Protein AF-A0A7J3MUS2-F1 (afdb_monomer)

Sequence (94 aa):
PLYKSFAKERQRIHLIRADSHDPKTLEIVKRILGDGKLDFLFIDGDHTYEGVKRDFEMYSPLVRRGGMIAFHDIVEHPLEHAKSEEPDKKKYKG

Structure (mmCIF, N/CA/C/O backbone):
data_AF-A0A7J3MUS2-F1
#
_entry.id   AF-A0A7J3MUS2-F1
#
loop_
_atom_site.group_PDB
_atom_site.id
_atom_site.type_symbol
_atom_site.label_atom_id
_atom_site.label_alt_id
_atom_site.label_comp_id
_atom_site.label_asym_id
_atom_site.label_entity_id
_atom_site.label_seq_id
_atom_site.pdbx_PDB_ins_code
_atom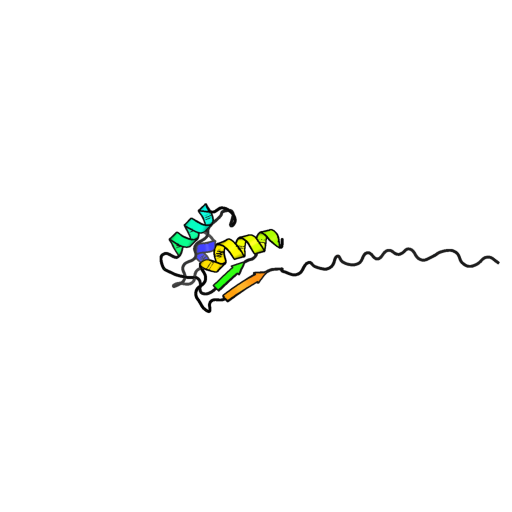_site.Cartn_x
_atom_site.Cartn_y
_atom_site.Cartn_z
_atom_site.occupancy
_atom_site.B_iso_or_equiv
_atom_site.auth_seq_id
_atom_site.auth_comp_id
_atom_site.auth_asym_id
_atom_site.auth_atom_id
_atom_site.pdbx_PDB_model_num
ATOM 1 N N . PRO A 1 1 ? -0.766 17.674 6.735 1.00 66.25 1 PRO A N 1
ATOM 2 C CA . PRO A 1 1 ? -1.551 18.906 7.006 1.00 66.25 1 PRO A CA 1
ATOM 3 C C . PRO A 1 1 ? -2.689 19.133 6.000 1.00 66.25 1 PRO A C 1
ATOM 5 O O . PRO A 1 1 ? -3.761 19.511 6.436 1.00 66.25 1 PRO A O 1
ATOM 8 N N . LEU A 1 2 ? -2.504 18.796 4.712 1.00 77.00 2 LEU A N 1
ATOM 9 C CA . LEU A 1 2 ? -3.588 18.782 3.714 1.00 77.00 2 LEU A CA 1
ATOM 10 C C . LEU A 1 2 ? -4.441 17.502 3.766 1.00 77.00 2 LEU A C 1
ATOM 12 O O . LEU A 1 2 ? -5.615 17.560 4.065 1.00 77.00 2 LEU A O 1
ATOM 16 N N . TYR A 1 3 ? -3.849 16.317 3.612 1.00 73.19 3 TYR A N 1
ATOM 17 C CA . TYR A 1 3 ? -4.610 15.055 3.509 1.00 73.19 3 TYR A CA 1
ATOM 18 C C . TYR A 1 3 ? -5.495 14.703 4.716 1.00 73.19 3 TYR A C 1
ATOM 20 O O . TYR A 1 3 ? -6.429 13.918 4.591 1.00 73.19 3 TYR A O 1
ATOM 28 N N . LYS A 1 4 ? -5.229 15.298 5.888 1.00 72.38 4 LYS A N 1
ATOM 29 C CA . LYS A 1 4 ? -6.098 15.145 7.063 1.00 72.38 4 LYS A CA 1
ATOM 30 C C . LYS A 1 4 ? -7.447 15.852 6.883 1.00 72.38 4 LYS A C 1
ATOM 32 O O . LYS A 1 4 ? -8.413 15.405 7.481 1.00 72.38 4 LYS A O 1
ATOM 37 N N . SER A 1 5 ? -7.527 16.904 6.063 1.00 80.44 5 SER A N 1
ATOM 38 C CA . SER A 1 5 ? -8.783 17.61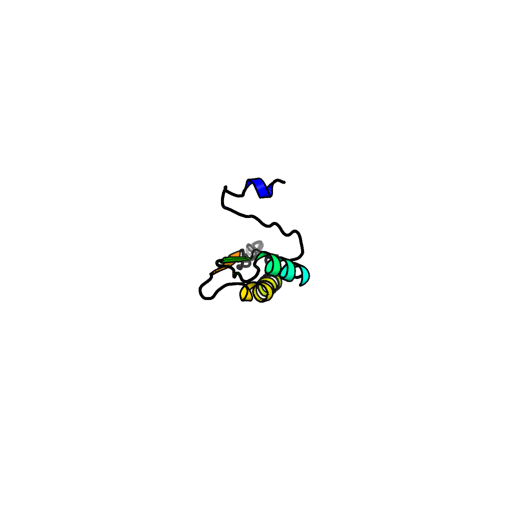3 5.789 1.00 80.44 5 SER A CA 1
ATOM 39 C C . SER A 1 5 ? -9.713 16.854 4.841 1.00 80.44 5 SER A C 1
ATOM 41 O O . SER A 1 5 ? -10.883 17.205 4.747 1.00 80.44 5 SER A O 1
ATOM 43 N N . PHE A 1 6 ? -9.230 15.806 4.162 1.00 83.38 6 PHE A N 1
ATOM 44 C CA . PHE A 1 6 ? -10.074 14.924 3.346 1.00 83.38 6 PHE A CA 1
ATOM 45 C C . PHE A 1 6 ? -10.836 13.889 4.179 1.00 83.38 6 PHE A C 1
ATOM 47 O O . PHE A 1 6 ? -11.777 13.272 3.681 1.00 83.38 6 PHE A O 1
ATOM 54 N N . ALA A 1 7 ? -10.438 13.679 5.436 1.00 85.38 7 ALA A N 1
ATOM 55 C CA . ALA A 1 7 ? -11.109 12.736 6.314 1.00 85.38 7 ALA A CA 1
ATOM 56 C C . ALA A 1 7 ? -12.452 13.313 6.781 1.00 85.38 7 ALA A C 1
ATOM 58 O O . ALA A 1 7 ? -12.511 14.414 7.327 1.00 85.38 7 ALA A O 1
ATOM 59 N N . LYS A 1 8 ? -13.535 12.548 6.609 1.00 87.19 8 LYS A N 1
ATOM 60 C CA . LYS A 1 8 ? -14.822 12.831 7.269 1.00 87.19 8 LYS A CA 1
ATOM 61 C C . LYS A 1 8 ? -14.722 12.540 8.774 1.00 87.19 8 LYS A C 1
ATOM 63 O O . LYS A 1 8 ? -13.827 11.817 9.196 1.00 87.19 8 LYS A O 1
ATOM 68 N N . GLU A 1 9 ? -15.668 13.028 9.580 1.00 83.25 9 GLU A N 1
ATOM 69 C CA . GLU A 1 9 ? -15.610 12.994 11.061 1.00 83.25 9 GLU A CA 1
ATOM 70 C C . GLU A 1 9 ? -15.278 11.626 11.689 1.00 83.25 9 GLU A C 1
ATOM 72 O O . GLU A 1 9 ? -14.636 11.563 12.733 1.00 83.25 9 GLU A O 1
ATOM 77 N N . ARG A 1 10 ? -15.691 10.518 11.061 1.00 88.44 10 ARG A N 1
ATOM 78 C CA . ARG A 1 10 ? -15.439 9.145 11.547 1.00 88.44 10 ARG A CA 1
ATOM 79 C C . ARG A 1 10 ? -14.390 8.382 10.736 1.00 88.44 10 ARG A C 1
ATOM 81 O O . ARG A 1 10 ? -14.236 7.176 10.906 1.00 88.44 10 ARG A O 1
ATOM 88 N N . GLN A 1 11 ? -13.689 9.059 9.833 1.00 88.62 11 GLN A N 1
ATOM 89 C CA . GLN A 1 11 ? -12.690 8.459 8.961 1.00 88.62 11 GLN A CA 1
ATOM 90 C C . GLN A 1 11 ? -11.284 8.734 9.488 1.00 88.62 11 GLN A C 1
ATOM 92 O O . GLN A 1 11 ? -10.956 9.840 9.912 1.00 88.62 11 GLN A O 1
ATOM 97 N N . ARG A 1 12 ? -10.419 7.723 9.415 1.00 89.88 12 ARG A N 1
ATOM 98 C CA . ARG A 1 12 ? -8.984 7.873 9.666 1.00 89.88 12 ARG A CA 1
ATOM 99 C C . ARG A 1 12 ? -8.240 7.712 8.350 1.00 89.88 12 ARG A C 1
ATOM 101 O O . ARG A 1 12 ? -8.478 6.747 7.631 1.00 89.88 12 ARG A O 1
ATOM 108 N N . ILE A 1 13 ? -7.349 8.652 8.049 1.00 92.12 13 ILE A N 1
ATOM 109 C CA . ILE A 1 13 ? -6.482 8.605 6.868 1.00 92.12 13 ILE A CA 1
ATOM 110 C C . ILE A 1 13 ? -5.038 8.492 7.345 1.00 92.12 13 ILE A C 1
ATOM 112 O O . ILE A 1 13 ? -4.547 9.354 8.079 1.00 92.12 13 ILE A O 1
ATOM 116 N N . HIS A 1 14 ? -4.360 7.437 6.903 1.00 93.06 14 HIS A N 1
ATOM 117 C CA . HIS A 1 14 ? -2.933 7.234 7.112 1.00 93.06 14 HIS A CA 1
ATOM 118 C C . HIS A 1 14 ? -2.214 7.463 5.785 1.00 93.06 14 HIS A C 1
ATOM 120 O O . HIS A 1 14 ? -2.469 6.756 4.818 1.00 93.06 14 HIS A O 1
ATOM 126 N N . LEU A 1 15 ? -1.327 8.459 5.740 1.00 93.56 15 LEU A N 1
ATOM 127 C CA . LEU A 1 15 ? -0.470 8.703 4.584 1.00 93.56 15 LEU A CA 1
ATOM 128 C C . LEU A 1 15 ? 0.929 8.173 4.882 1.00 93.56 15 LEU A C 1
ATOM 130 O O . LEU A 1 15 ? 1.583 8.651 5.811 1.00 93.56 15 LEU A O 1
ATOM 134 N N . ILE A 1 16 ? 1.388 7.236 4.062 1.00 94.69 16 ILE A N 1
ATOM 135 C CA . ILE A 1 16 ? 2.753 6.720 4.086 1.00 94.69 16 ILE A CA 1
ATOM 136 C C . ILE A 1 16 ? 3.437 7.241 2.824 1.00 94.69 16 ILE A C 1
ATOM 138 O O . ILE A 1 16 ? 2.953 7.016 1.722 1.00 94.69 16 ILE A O 1
ATOM 142 N N . ARG A 1 17 ? 4.531 7.989 2.983 1.00 95.19 17 ARG A N 1
ATOM 143 C CA . ARG A 1 17 ? 5.336 8.496 1.863 1.00 95.19 17 ARG A CA 1
ATOM 144 C C . ARG A 1 17 ? 6.627 7.691 1.802 1.00 95.19 17 ARG A C 1
ATOM 146 O O . ARG A 1 17 ? 7.604 8.075 2.438 1.00 95.19 17 ARG A O 1
ATOM 153 N N . ALA A 1 18 ? 6.585 6.559 1.113 1.00 95.81 18 ALA A N 1
ATOM 154 C CA . ALA A 1 18 ? 7.693 5.620 0.978 1.00 95.81 18 ALA A CA 1
ATOM 155 C C . ALA A 1 18 ? 7.517 4.780 -0.297 1.00 95.81 18 ALA A C 1
ATOM 157 O O . ALA A 1 18 ? 6.460 4.834 -0.922 1.00 95.81 18 ALA A O 1
ATOM 158 N N . ASP A 1 19 ? 8.548 4.019 -0.654 1.00 95.56 19 ASP A N 1
ATOM 159 C CA . ASP A 1 19 ? 8.513 3.037 -1.740 1.00 95.56 19 ASP A CA 1
ATOM 160 C C . ASP A 1 19 ? 7.643 1.832 -1.334 1.00 95.56 19 ASP A C 1
ATOM 162 O O . ASP A 1 19 ? 7.890 1.228 -0.286 1.00 95.56 19 ASP A O 1
ATOM 166 N N . SER A 1 20 ? 6.620 1.489 -2.123 1.00 95.81 20 SER A N 1
ATOM 167 C CA . SER A 1 20 ? 5.742 0.338 -1.855 1.00 95.81 20 SER A CA 1
ATOM 168 C C . SER A 1 20 ? 6.482 -0.997 -1.949 1.00 95.81 20 SER A C 1
ATOM 170 O O . SER A 1 20 ? 6.094 -1.972 -1.306 1.00 95.81 20 SER A O 1
ATOM 172 N N . HIS A 1 21 ? 7.597 -1.035 -2.676 1.00 95.94 21 HIS A N 1
ATOM 173 C CA . HIS A 1 21 ? 8.430 -2.216 -2.851 1.00 95.94 21 HIS A CA 1
ATOM 174 C C . HIS A 1 21 ? 9.489 -2.386 -1.750 1.00 95.94 21 HIS A C 1
ATOM 176 O O . HIS A 1 21 ? 10.153 -3.431 -1.712 1.00 95.94 21 HIS A O 1
ATOM 182 N N . ASP A 1 22 ? 9.636 -1.416 -0.834 1.00 97.81 22 ASP A N 1
ATOM 183 C CA . ASP A 1 22 ? 10.465 -1.543 0.373 1.00 97.81 22 ASP A CA 1
ATOM 184 C C . ASP A 1 22 ? 9.708 -2.356 1.446 1.00 97.81 22 ASP A C 1
ATOM 186 O O . ASP A 1 22 ? 8.632 -1.945 1.902 1.00 97.81 22 ASP A O 1
ATOM 190 N N . PRO A 1 23 ? 10.265 -3.482 1.936 1.00 97.75 23 PRO A N 1
ATOM 191 C CA . PRO A 1 23 ? 9.670 -4.259 3.022 1.00 97.75 23 PRO A CA 1
ATOM 192 C C . PRO A 1 23 ? 9.316 -3.437 4.271 1.00 97.75 23 PRO A C 1
ATOM 194 O O . PRO A 1 23 ? 8.351 -3.756 4.967 1.00 97.75 23 PRO A O 1
ATOM 197 N N . LYS A 1 24 ? 10.040 -2.349 4.565 1.00 98.25 24 LYS A N 1
ATOM 198 C CA . LYS A 1 24 ? 9.720 -1.455 5.690 1.00 98.25 24 LYS A CA 1
ATOM 199 C C . LYS A 1 24 ? 8.362 -0.779 5.519 1.00 98.25 24 LYS A C 1
ATOM 201 O O . LYS A 1 24 ? 7.660 -0.586 6.511 1.00 98.25 24 LYS A O 1
ATOM 206 N N . THR A 1 25 ? 7.969 -0.449 4.292 1.00 98.19 25 THR A N 1
ATOM 207 C CA . THR A 1 25 ? 6.654 0.131 3.993 1.00 98.19 25 THR A CA 1
ATOM 208 C C . THR A 1 25 ? 5.546 -0.868 4.299 1.00 98.19 25 THR A C 1
ATOM 210 O O . THR A 1 25 ? 4.561 -0.513 4.950 1.00 98.19 25 THR A O 1
ATOM 213 N N . LEU A 1 26 ? 5.731 -2.136 3.922 1.00 98.00 26 LEU A N 1
ATOM 214 C CA . LEU A 1 26 ? 4.801 -3.215 4.257 1.00 98.00 26 LEU A CA 1
ATOM 215 C C . LEU A 1 26 ? 4.641 -3.383 5.778 1.00 98.00 26 LEU A C 1
ATOM 217 O O . LEU A 1 26 ? 3.520 -3.517 6.270 1.00 98.00 26 LEU A O 1
ATOM 221 N N . GLU A 1 27 ? 5.732 -3.309 6.540 1.00 98.31 27 GLU A N 1
ATOM 222 C CA . GLU A 1 27 ? 5.677 -3.387 8.006 1.00 98.31 27 GLU A CA 1
ATOM 223 C C . GLU A 1 27 ? 4.942 -2.196 8.643 1.00 98.31 27 GLU A C 1
ATOM 225 O O . GLU A 1 27 ? 4.202 -2.370 9.616 1.00 98.31 27 GLU A O 1
ATOM 230 N N . ILE A 1 28 ? 5.066 -0.990 8.078 1.00 98.25 28 ILE A N 1
ATOM 231 C CA . ILE A 1 28 ? 4.277 0.173 8.516 1.00 98.25 28 ILE A CA 1
ATOM 232 C C . ILE A 1 28 ? 2.781 -0.080 8.277 1.00 98.25 28 ILE A C 1
ATOM 234 O O . ILE A 1 28 ? 1.976 0.166 9.177 1.00 98.25 28 ILE A O 1
ATOM 238 N N . VAL A 1 29 ? 2.404 -0.606 7.105 1.00 97.88 29 VAL A N 1
ATOM 239 C CA . VAL A 1 29 ? 1.005 -0.938 6.783 1.00 97.88 29 VAL A CA 1
ATOM 240 C C . VAL A 1 29 ? 0.456 -1.989 7.747 1.00 97.88 29 VAL A C 1
ATOM 242 O O . VAL A 1 29 ? -0.608 -1.777 8.330 1.00 97.88 29 VAL A O 1
ATOM 245 N N . LYS A 1 30 ? 1.192 -3.080 7.990 1.00 97.88 30 LYS A N 1
ATOM 246 C CA . LYS A 1 30 ? 0.797 -4.115 8.960 1.00 97.88 30 LYS A CA 1
ATOM 247 C C . LYS A 1 30 ? 0.589 -3.534 10.356 1.00 97.88 30 LYS A C 1
ATOM 249 O O . LYS A 1 30 ? -0.411 -3.835 10.996 1.00 97.88 30 LYS A O 1
ATOM 254 N N . ARG A 1 31 ? 1.478 -2.648 10.814 1.00 97.94 31 ARG A N 1
ATOM 255 C CA . ARG A 1 31 ? 1.335 -1.990 12.122 1.00 97.94 31 ARG A CA 1
ATOM 256 C C . ARG A 1 31 ? 0.093 -1.101 12.200 1.00 97.94 31 ARG A C 1
ATOM 258 O O . ARG A 1 31 ? -0.536 -1.047 13.250 1.00 97.94 31 ARG A O 1
ATOM 265 N N . ILE A 1 32 ? -0.253 -0.402 11.118 1.00 97.00 32 ILE A N 1
ATOM 266 C CA . ILE A 1 32 ? -1.472 0.420 11.053 1.00 97.00 32 ILE A CA 1
ATOM 267 C C . ILE A 1 32 ? -2.728 -0.458 11.098 1.00 97.00 32 ILE A C 1
ATOM 269 O O . ILE A 1 32 ? -3.700 -0.085 11.755 1.00 97.00 32 ILE A O 1
ATOM 273 N N . LEU A 1 33 ? -2.709 -1.609 10.421 1.00 96.25 33 LEU A N 1
ATOM 274 C CA . LEU A 1 33 ? -3.822 -2.560 10.415 1.00 96.25 33 LEU A CA 1
ATOM 275 C C . LEU A 1 33 ? -3.972 -3.310 11.746 1.00 96.25 33 LEU A C 1
ATOM 277 O O . LEU A 1 33 ? -5.096 -3.638 12.126 1.00 96.25 33 LEU A O 1
ATOM 281 N N . GLY A 1 34 ? -2.869 -3.569 12.454 1.00 96.25 34 GLY A N 1
ATOM 282 C CA . GLY A 1 34 ? -2.862 -4.451 13.621 1.00 96.25 34 GLY A CA 1
ATOM 283 C C . GLY A 1 34 ? -3.322 -5.855 13.226 1.00 96.25 34 GLY A C 1
ATOM 284 O O . GLY A 1 34 ? -2.828 -6.417 12.251 1.00 96.25 34 GLY A O 1
ATOM 285 N N . ASP A 1 35 ? -4.317 -6.384 13.939 1.00 95.50 35 ASP A N 1
ATOM 286 C CA . ASP A 1 35 ? -4.953 -7.672 13.617 1.00 95.50 35 ASP A CA 1
ATOM 287 C C . ASP A 1 35 ? -6.008 -7.570 12.496 1.00 95.50 35 ASP A C 1
ATOM 289 O O . ASP A 1 35 ? -6.607 -8.566 12.084 1.00 95.50 35 ASP A O 1
ATOM 293 N N . GLY A 1 36 ? -6.268 -6.355 12.002 1.00 96.44 36 GLY A N 1
ATOM 294 C CA . GLY A 1 36 ? -7.219 -6.093 10.932 1.00 96.44 36 GLY A CA 1
ATOM 295 C C . GLY A 1 36 ? -6.747 -6.577 9.558 1.00 96.44 36 GLY A C 1
ATOM 296 O O . GLY A 1 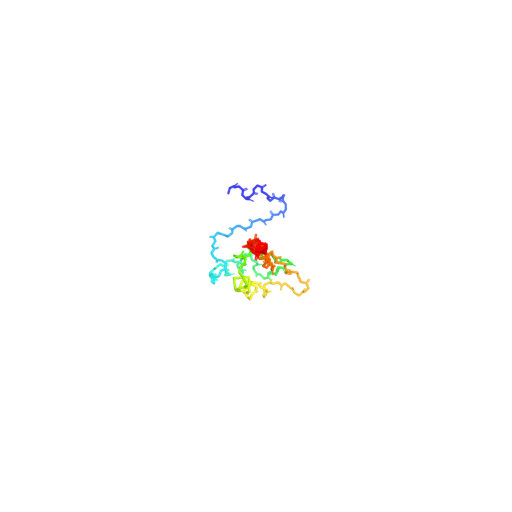36 ? -5.564 -6.796 9.296 1.00 96.44 36 GLY A O 1
ATOM 297 N N . LYS A 1 37 ? -7.706 -6.699 8.639 1.00 97.62 37 LYS A N 1
ATOM 298 C CA . LYS A 1 37 ? -7.478 -7.006 7.223 1.00 97.62 37 LYS A CA 1
ATOM 299 C C . LYS A 1 37 ? -8.157 -5.959 6.349 1.00 97.62 37 LYS A C 1
ATOM 301 O O . LYS A 1 37 ? -9.126 -5.333 6.769 1.00 97.62 37 LYS A O 1
ATOM 306 N N . LEU A 1 38 ? -7.651 -5.783 5.134 1.00 97.81 38 LEU A N 1
ATOM 307 C CA . LEU A 1 38 ? -8.220 -4.870 4.151 1.00 97.81 38 LEU A CA 1
ATOM 308 C C . LEU A 1 38 ? -9.511 -5.459 3.571 1.00 97.81 38 LEU A C 1
ATOM 310 O O . LEU A 1 38 ? -9.534 -6.611 3.132 1.00 97.81 38 LEU A O 1
ATOM 314 N N . ASP A 1 39 ? -10.569 -4.653 3.531 1.00 97.94 39 ASP A N 1
ATOM 315 C CA . ASP A 1 39 ? -11.773 -4.937 2.742 1.00 97.94 39 ASP A CA 1
ATOM 316 C C . ASP A 1 39 ? -11.543 -4.698 1.246 1.00 97.94 39 ASP A C 1
ATOM 318 O O . ASP A 1 39 ? -12.110 -5.395 0.402 1.00 97.94 39 ASP A O 1
ATOM 322 N N . PHE A 1 40 ? -10.704 -3.710 0.936 1.00 97.56 40 PHE A N 1
ATOM 323 C CA . PHE A 1 40 ? -10.392 -3.271 -0.412 1.00 97.56 40 PHE A CA 1
ATOM 324 C C . PHE A 1 40 ? -8.924 -2.852 -0.511 1.00 97.56 40 PHE A C 1
ATOM 326 O O . PHE A 1 40 ? -8.431 -2.110 0.342 1.00 97.56 40 PHE A O 1
ATOM 333 N N . LEU A 1 41 ? -8.246 -3.318 -1.556 1.00 97.25 41 LEU A N 1
ATOM 334 C CA . LEU A 1 41 ? -6.901 -2.906 -1.944 1.00 97.25 41 LEU A CA 1
ATOM 335 C C . LEU A 1 41 ? -6.959 -2.323 -3.358 1.00 97.25 41 LEU A C 1
ATOM 337 O O . LEU A 1 41 ? -7.439 -2.981 -4.278 1.00 97.25 41 LEU A O 1
ATOM 341 N N . PHE A 1 42 ? -6.466 -1.099 -3.521 1.00 95.62 42 PHE A N 1
ATOM 342 C CA . PHE A 1 42 ? -6.359 -0.427 -4.812 1.00 95.62 42 PHE A CA 1
ATOM 343 C C . PHE A 1 42 ? -4.883 -0.224 -5.143 1.00 95.62 42 PHE A C 1
ATOM 345 O O . PHE A 1 42 ? -4.163 0.368 -4.338 1.00 95.62 42 PHE A O 1
ATOM 352 N N . ILE A 1 43 ? -4.443 -0.737 -6.290 1.00 94.06 43 ILE A N 1
ATOM 353 C CA . ILE A 1 43 ? -3.060 -0.651 -6.764 1.00 94.06 43 ILE A CA 1
ATOM 354 C C . ILE A 1 43 ? -3.041 0.195 -8.036 1.00 94.06 43 ILE A C 1
ATOM 356 O O . ILE A 1 43 ? -3.637 -0.171 -9.045 1.00 94.06 43 ILE A O 1
ATOM 360 N N . ASP A 1 44 ? -2.331 1.312 -7.967 1.00 87.19 44 ASP A N 1
ATOM 361 C CA . ASP A 1 44 ? -2.067 2.232 -9.076 1.00 87.19 44 ASP A CA 1
ATOM 362 C C . ASP A 1 44 ? -0.550 2.436 -9.125 1.00 87.19 44 ASP A C 1
ATOM 364 O O . ASP A 1 44 ? -0.016 3.422 -8.619 1.00 87.19 44 ASP A O 1
ATOM 368 N N . GLY A 1 45 ? 0.140 1.368 -9.542 1.00 77.19 45 GLY A N 1
ATOM 369 C CA . GLY A 1 45 ? 1.601 1.276 -9.548 1.00 77.19 45 GLY A CA 1
ATOM 370 C C . GLY A 1 45 ? 2.238 2.107 -10.663 1.00 77.19 45 GLY A C 1
ATOM 371 O O . GLY A 1 45 ? 1.603 2.959 -11.271 1.00 77.19 45 GLY A O 1
ATOM 372 N N . ASP A 1 46 ? 3.497 1.820 -10.989 1.00 77.88 46 ASP A N 1
ATOM 373 C CA . ASP A 1 46 ? 4.266 2.508 -12.043 1.00 77.88 46 ASP A CA 1
ATOM 374 C C . ASP A 1 46 ? 3.826 2.175 -13.488 1.00 77.88 46 ASP A C 1
ATOM 376 O O . ASP A 1 46 ? 4.569 2.423 -14.437 1.00 77.88 46 ASP A O 1
ATOM 380 N N . HIS A 1 47 ? 2.627 1.599 -13.643 1.00 80.56 47 HIS A N 1
ATOM 381 C CA . HIS A 1 47 ? 2.021 1.119 -14.894 1.00 80.56 47 HIS A CA 1
ATOM 382 C C . HIS A 1 47 ? 2.860 0.078 -15.646 1.00 80.56 47 HIS A C 1
ATOM 384 O O . HIS A 1 47 ? 2.564 -0.257 -16.792 1.00 80.56 47 HIS A O 1
ATOM 390 N N . THR A 1 48 ? 3.873 -0.500 -14.994 1.00 84.94 48 THR A N 1
ATOM 391 C CA . THR A 1 48 ? 4.560 -1.690 -15.490 1.00 84.94 48 THR A CA 1
ATOM 392 C C . THR A 1 48 ? 3.916 -2.944 -14.912 1.00 84.94 48 THR A C 1
ATOM 394 O O . THR A 1 48 ? 3.506 -2.984 -13.748 1.00 84.94 48 THR A O 1
ATOM 397 N N . TYR A 1 49 ? 3.860 -4.010 -15.712 1.00 85.19 49 TYR A N 1
ATOM 398 C CA . TYR A 1 49 ? 3.371 -5.304 -15.236 1.00 85.19 49 TYR A CA 1
ATOM 399 C C . TYR A 1 49 ? 4.145 -5.782 -14.000 1.00 85.19 49 TYR A C 1
ATOM 401 O O . TYR A 1 49 ? 3.542 -6.227 -13.025 1.00 85.19 49 TYR A O 1
ATOM 409 N N . GLU A 1 50 ? 5.474 -5.651 -14.016 1.00 89.44 50 GLU A N 1
ATOM 410 C CA . GLU A 1 50 ? 6.331 -6.113 -12.923 1.00 89.44 50 GLU A CA 1
ATOM 411 C C . GLU A 1 50 ? 6.125 -5.308 -11.636 1.00 89.44 50 GLU A C 1
ATOM 413 O O . GLU A 1 50 ? 6.050 -5.896 -10.554 1.00 89.44 50 GLU A O 1
ATOM 418 N N . GLY A 1 51 ? 5.973 -3.984 -11.737 1.00 90.25 51 GLY A N 1
ATOM 419 C CA . GLY A 1 51 ? 5.695 -3.134 -10.583 1.00 90.25 51 GLY A CA 1
ATOM 420 C C . GLY A 1 51 ? 4.357 -3.483 -9.937 1.00 90.25 51 GLY A C 1
ATOM 421 O O . GLY A 1 51 ? 4.300 -3.784 -8.743 1.00 90.25 51 GLY A O 1
ATOM 422 N N .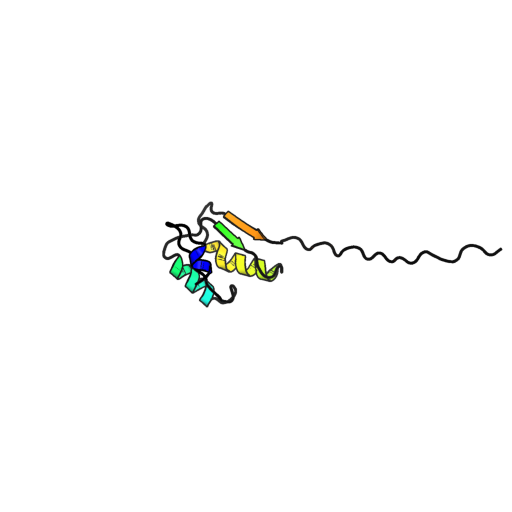 VAL A 1 52 ? 3.298 -3.572 -10.748 1.00 90.88 52 VAL A N 1
ATOM 423 C CA . VAL A 1 52 ? 1.952 -3.939 -10.283 1.00 90.88 52 VAL A CA 1
ATOM 424 C C . VAL A 1 52 ? 1.916 -5.355 -9.702 1.00 90.88 52 VAL A C 1
ATOM 426 O O . VAL A 1 52 ? 1.305 -5.581 -8.653 1.00 90.88 52 VAL A O 1
ATOM 429 N N . LYS A 1 53 ? 2.584 -6.322 -10.343 1.00 92.19 53 LYS A N 1
ATOM 430 C CA . LYS A 1 53 ? 2.689 -7.702 -9.850 1.00 92.19 53 LYS A CA 1
ATOM 431 C C . LYS A 1 53 ? 3.378 -7.751 -8.491 1.00 92.19 53 LYS A C 1
ATOM 433 O O . LYS A 1 53 ? 2.898 -8.445 -7.595 1.00 92.19 53 LYS A O 1
ATOM 438 N N . ARG A 1 54 ? 4.462 -6.996 -8.311 1.00 95.12 54 ARG A N 1
ATOM 439 C CA . ARG A 1 54 ? 5.181 -6.934 -7.037 1.00 95.12 54 ARG A CA 1
ATOM 440 C C . ARG A 1 54 ? 4.328 -6.319 -5.929 1.00 95.12 54 ARG A C 1
ATOM 442 O O . ARG A 1 54 ? 4.273 -6.882 -4.836 1.00 95.12 54 ARG A O 1
ATOM 449 N N . ASP A 1 55 ? 3.607 -5.234 -6.209 1.00 95.06 55 ASP A N 1
ATOM 450 C CA . ASP A 1 55 ? 2.656 -4.655 -5.252 1.00 95.06 55 ASP A CA 1
ATOM 451 C C . ASP A 1 55 ? 1.554 -5.659 -4.884 1.00 95.06 55 ASP A C 1
ATOM 453 O O . ASP A 1 55 ? 1.231 -5.856 -3.709 1.00 95.06 55 ASP A O 1
ATOM 457 N N . PHE A 1 56 ? 1.008 -6.367 -5.872 1.00 95.56 56 PHE A N 1
ATOM 458 C CA . PHE A 1 56 ? 0.002 -7.394 -5.627 1.00 95.56 56 PHE A CA 1
ATOM 459 C C . PHE A 1 56 ? 0.520 -8.507 -4.712 1.00 95.56 56 PHE A C 1
ATOM 461 O O . PHE A 1 56 ? -0.136 -8.850 -3.725 1.00 95.56 56 PHE A O 1
ATOM 468 N N . GLU A 1 57 ? 1.693 -9.065 -5.005 1.00 97.12 57 GLU A N 1
ATOM 469 C CA . GLU A 1 57 ? 2.298 -10.139 -4.213 1.00 97.12 57 GLU A CA 1
ATOM 470 C C . GLU A 1 57 ? 2.575 -9.693 -2.770 1.00 97.12 57 GLU A C 1
ATOM 472 O O . GLU A 1 57 ? 2.339 -10.454 -1.830 1.00 97.12 57 GLU A O 1
ATOM 477 N N . MET A 1 58 ? 3.009 -8.445 -2.575 1.00 97.81 58 MET A N 1
ATOM 478 C CA . MET A 1 58 ? 3.314 -7.908 -1.248 1.00 97.81 58 MET A CA 1
ATOM 479 C C . MET A 1 58 ? 2.063 -7.609 -0.411 1.00 97.81 58 MET A C 1
ATOM 481 O O . MET A 1 58 ? 2.054 -7.879 0.794 1.00 97.81 58 MET A O 1
ATOM 485 N N . TYR A 1 59 ? 1.008 -7.057 -1.016 1.00 97.88 59 TYR A N 1
ATOM 486 C CA 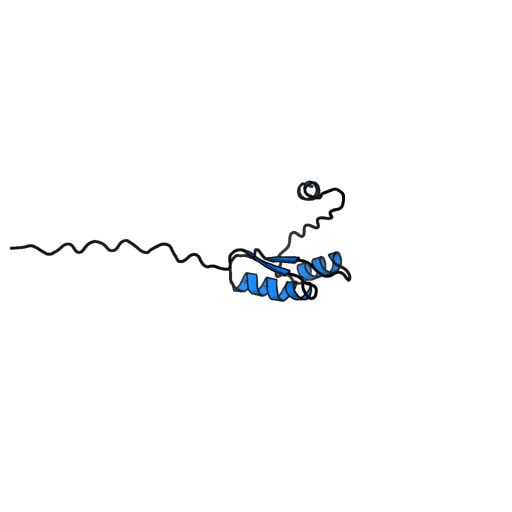. TYR A 1 59 ? -0.125 -6.493 -0.272 1.00 97.88 59 TYR A CA 1
ATOM 487 C C . TYR A 1 59 ? -1.406 -7.338 -0.317 1.00 97.88 59 TYR A C 1
ATOM 489 O O . TYR A 1 59 ? -2.211 -7.254 0.615 1.00 97.88 59 TYR A O 1
ATOM 497 N N . SER A 1 60 ? -1.595 -8.209 -1.315 1.00 97.44 60 SER A N 1
ATOM 498 C CA . SER A 1 60 ? -2.775 -9.091 -1.389 1.00 97.44 60 SER A CA 1
ATOM 499 C C . SER A 1 60 ? -2.980 -9.998 -0.161 1.00 97.44 60 SER A C 1
ATOM 501 O O . SER A 1 60 ? -4.137 -10.168 0.234 1.00 97.44 60 SER A O 1
ATOM 503 N N . PRO A 1 61 ? -1.944 -10.496 0.556 1.00 97.81 61 PRO A N 1
ATOM 504 C CA . PRO A 1 61 ? -2.153 -11.299 1.769 1.00 97.81 61 PRO A CA 1
ATOM 505 C C . PRO A 1 61 ? -2.761 -10.515 2.948 1.00 97.81 61 PRO A C 1
ATOM 507 O O . PRO A 1 61 ? -3.183 -11.096 3.958 1.00 97.81 61 PRO A O 1
ATOM 510 N N . LEU A 1 62 ? -2.783 -9.181 2.865 1.00 98.19 62 LEU A N 1
ATOM 511 C CA . LEU A 1 62 ? -3.417 -8.315 3.859 1.00 98.19 62 LEU A CA 1
ATOM 512 C C . LEU A 1 62 ? -4.923 -8.154 3.623 1.00 98.19 62 LEU A C 1
ATOM 514 O O . LEU A 1 62 ? -5.614 -7.640 4.500 1.00 98.19 62 LEU A O 1
ATOM 518 N N . VAL A 1 63 ? -5.443 -8.608 2.484 1.00 98.31 63 VAL A N 1
ATOM 519 C CA . VAL A 1 63 ? -6.866 -8.545 2.141 1.00 98.31 63 VAL A CA 1
ATOM 520 C C . VAL A 1 63 ? -7.602 -9.715 2.788 1.00 98.31 63 VAL A C 1
ATOM 522 O O . VAL A 1 63 ? -7.106 -10.842 2.837 1.00 98.31 63 VAL A O 1
ATOM 525 N N . ARG A 1 64 ? -8.789 -9.462 3.348 1.00 98.00 64 ARG A N 1
ATOM 526 C CA . ARG A 1 64 ? -9.585 -10.530 3.969 1.00 98.00 64 ARG A CA 1
ATOM 527 C C . ARG A 1 64 ? -10.160 -11.477 2.920 1.00 98.00 64 ARG A C 1
ATOM 529 O O . ARG A 1 64 ? -10.333 -11.125 1.755 1.00 98.00 64 ARG A O 1
ATOM 536 N N . ARG A 1 65 ? -10.605 -12.655 3.365 1.00 97.00 65 ARG A N 1
ATOM 537 C CA . ARG A 1 65 ? -11.414 -13.541 2.520 1.00 97.00 65 ARG A CA 1
ATOM 538 C C . ARG A 1 65 ? -12.672 -12.804 2.036 1.00 97.00 65 ARG A C 1
ATOM 540 O O . ARG A 1 65 ? -13.410 -12.233 2.843 1.00 97.00 65 ARG A O 1
ATOM 547 N N . GLY A 1 66 ? -12.898 -12.818 0.723 1.00 96.88 66 GLY A N 1
ATOM 548 C CA . GLY A 1 66 ? -13.995 -12.092 0.074 1.00 96.88 66 GLY A CA 1
ATOM 549 C C . GLY A 1 66 ? -13.825 -10.568 0.045 1.00 96.88 66 GLY A C 1
ATOM 550 O O . GLY A 1 66 ? -14.816 -9.867 -0.140 1.00 96.88 66 GLY A O 1
ATOM 551 N N . GLY A 1 67 ? -12.624 -10.048 0.320 1.00 97.44 67 GLY A N 1
ATOM 552 C CA . GLY A 1 67 ? -12.257 -8.664 0.022 1.00 97.44 67 GLY A CA 1
ATOM 553 C C . GLY A 1 67 ? -11.941 -8.485 -1.464 1.00 97.44 67 GLY A C 1
ATOM 554 O O . GLY A 1 67 ? -11.801 -9.462 -2.201 1.00 97.44 67 GLY A O 1
ATOM 555 N N . MET A 1 68 ? -11.849 -7.234 -1.903 1.00 98.00 68 MET A N 1
ATOM 556 C CA . MET A 1 68 ? -11.641 -6.881 -3.308 1.00 98.00 68 MET A CA 1
ATOM 557 C C . MET A 1 68 ? -10.245 -6.303 -3.537 1.00 98.00 68 MET A C 1
ATOM 559 O O . MET A 1 68 ? -9.718 -5.570 -2.702 1.00 98.00 68 MET A O 1
ATOM 563 N N . ILE A 1 69 ? -9.665 -6.618 -4.692 1.00 96.56 69 ILE A N 1
ATOM 564 C CA . ILE A 1 69 ? -8.409 -6.039 -5.168 1.00 96.56 69 ILE A CA 1
ATOM 565 C C . ILE A 1 69 ? -8.691 -5.447 -6.543 1.00 96.56 69 ILE A C 1
ATOM 567 O O . ILE A 1 69 ? -9.234 -6.139 -7.403 1.00 96.56 69 ILE A O 1
ATOM 571 N N . ALA A 1 70 ? -8.366 -4.175 -6.729 1.00 93.94 70 ALA A N 1
ATOM 572 C CA . ALA A 1 70 ? -8.531 -3.463 -7.986 1.00 93.94 70 ALA A CA 1
ATOM 573 C C . ALA A 1 70 ? -7.202 -2.850 -8.431 1.00 93.94 70 ALA A C 1
ATOM 575 O O . ALA A 1 70 ? -6.377 -2.459 -7.604 1.00 93.94 70 ALA A O 1
ATOM 576 N N . PHE A 1 71 ? -7.037 -2.761 -9.746 1.00 90.00 71 PHE A N 1
ATOM 577 C CA . PHE A 1 71 ? -5.848 -2.241 -10.406 1.00 90.00 71 PHE A CA 1
ATOM 578 C C . PHE A 1 71 ? -6.231 -1.081 -11.321 1.00 90.00 71 PHE A C 1
ATOM 580 O O . PHE A 1 71 ? -7.316 -1.098 -11.908 1.00 90.00 71 PHE A O 1
ATOM 587 N N . HIS A 1 72 ? -5.335 -0.113 -11.459 1.00 79.38 72 HIS A N 1
ATOM 588 C CA . HIS A 1 72 ? -5.404 0.941 -12.466 1.00 79.38 72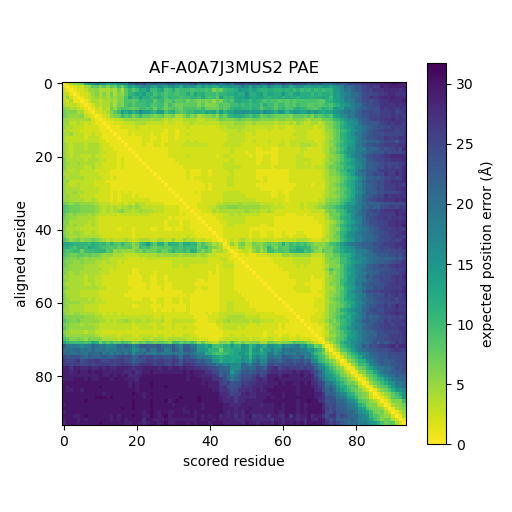 HIS A CA 1
ATOM 589 C C . HIS A 1 72 ? -4.382 0.652 -13.588 1.00 79.38 72 HIS A C 1
ATOM 591 O O . HIS A 1 72 ? -3.313 0.120 -13.302 1.00 79.38 72 HIS A O 1
ATOM 597 N N . ASP A 1 73 ? -4.751 0.918 -14.849 1.00 62.88 73 ASP A N 1
ATOM 598 C CA . ASP A 1 73 ? -3.952 0.728 -16.080 1.00 62.88 73 ASP A CA 1
ATOM 599 C C . ASP A 1 73 ? -3.210 -0.618 -16.239 1.00 62.88 73 ASP A C 1
ATOM 601 O O . ASP A 1 73 ? -1.988 -0.712 -16.209 1.00 62.88 73 ASP A O 1
ATOM 605 N N . ILE A 1 74 ? -3.973 -1.686 -16.507 1.00 57.28 74 ILE A N 1
ATOM 606 C CA . ILE A 1 74 ? -3.446 -2.995 -16.958 1.00 57.28 74 ILE A CA 1
ATOM 607 C C . ILE A 1 74 ? -3.410 -3.150 -18.490 1.00 57.28 74 ILE A C 1
ATOM 609 O O . ILE A 1 74 ? -3.140 -4.239 -18.995 1.00 57.28 74 ILE A O 1
ATOM 613 N N . VAL A 1 75 ? -3.743 -2.096 -19.241 1.00 54.38 75 VAL A N 1
ATOM 614 C CA . VAL A 1 75 ? -3.801 -2.127 -20.707 1.00 54.38 75 VAL A CA 1
ATOM 615 C C . VAL A 1 75 ? -2.699 -1.227 -21.243 1.00 54.38 75 VAL A C 1
ATOM 617 O O . VAL A 1 75 ? -2.792 -0.008 -21.139 1.00 54.38 75 VAL A O 1
ATOM 620 N N . GLU A 1 76 ? -1.671 -1.825 -21.847 1.00 52.50 76 GLU A N 1
ATOM 621 C CA . GLU A 1 76 ? -0.789 -1.089 -22.751 1.00 52.50 76 GLU A CA 1
ATOM 622 C C . GLU A 1 76 ? -1.677 -0.448 -23.822 1.00 52.50 76 GLU A C 1
ATOM 624 O O . GLU A 1 76 ? -2.351 -1.154 -24.579 1.00 52.50 76 GLU A O 1
ATOM 629 N N . HIS A 1 77 ? -1.729 0.883 -23.887 1.00 53.31 77 HIS A N 1
ATOM 630 C CA . HIS A 1 77 ? -2.290 1.529 -25.066 1.00 53.31 77 HIS A CA 1
ATOM 631 C C . HIS A 1 77 ? -1.522 0.988 -26.282 1.00 53.31 77 HIS A C 1
ATOM 633 O O . HIS A 1 77 ? -0.293 1.117 -26.310 1.00 53.31 77 HIS A O 1
ATOM 639 N N . PRO A 1 78 ? -2.192 0.375 -27.279 1.00 51.94 78 PRO A N 1
ATOM 640 C CA . PRO A 1 78 ? -1.529 0.043 -28.526 1.00 51.94 78 PRO A CA 1
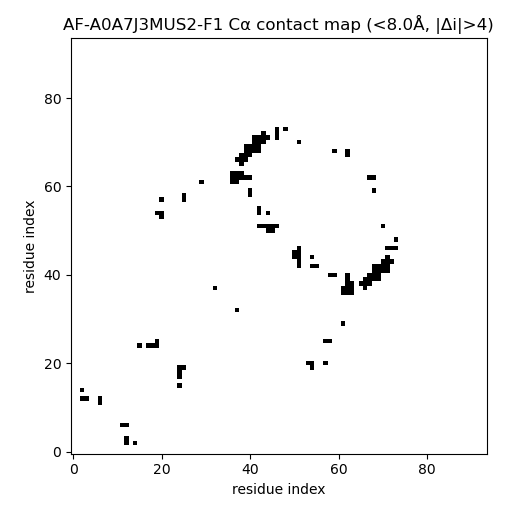ATOM 641 C C . PRO A 1 78 ? -0.926 1.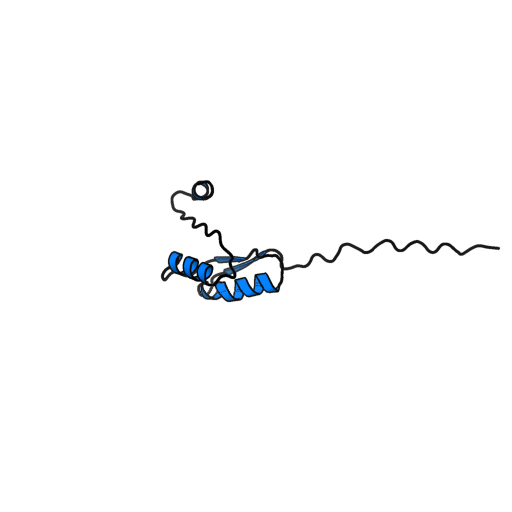339 -29.051 1.00 51.94 78 PRO A C 1
ATOM 643 O O . PRO A 1 78 ? -1.650 2.329 -29.174 1.00 51.94 78 PRO A O 1
ATOM 646 N N . LEU A 1 79 ? 0.387 1.338 -29.299 1.00 55.09 79 LEU A N 1
ATOM 647 C CA . LEU A 1 79 ? 1.099 2.439 -29.942 1.00 55.09 79 LEU A CA 1
ATOM 648 C C . LEU A 1 79 ? 0.216 2.980 -31.066 1.00 55.09 79 LEU A C 1
ATOM 650 O O . LEU A 1 79 ? -0.099 2.240 -32.004 1.00 55.09 79 LEU A O 1
ATOM 654 N N . GLU A 1 80 ? -0.233 4.232 -30.952 1.00 50.91 80 GLU A N 1
ATOM 655 C CA . GLU A 1 80 ? -0.982 4.853 -32.031 1.00 50.91 80 GLU A CA 1
ATOM 656 C C . GLU A 1 80 ? -0.134 4.780 -33.302 1.00 50.91 80 GLU A C 1
ATOM 658 O O . GLU A 1 80 ? 0.924 5.392 -33.413 1.00 50.91 80 GLU A O 1
ATOM 663 N N . HIS A 1 81 ? -0.605 3.951 -34.230 1.00 50.19 81 HIS A N 1
ATOM 664 C CA . HIS A 1 81 ? -0.445 4.058 -35.667 1.00 50.19 81 HIS A CA 1
ATOM 665 C C . HIS A 1 81 ? 0.865 4.703 -36.140 1.00 50.19 81 HIS A C 1
ATOM 667 O O . HIS A 1 81 ? 0.928 5.888 -36.464 1.00 50.19 81 HIS A O 1
ATOM 673 N N . ALA A 1 82 ? 1.861 3.850 -36.385 1.00 47.94 82 ALA A N 1
ATOM 674 C CA . ALA A 1 82 ? 2.751 4.040 -37.520 1.00 47.94 82 ALA A CA 1
ATOM 675 C C . ALA A 1 82 ? 1.898 4.190 -38.796 1.00 47.94 82 ALA A C 1
ATOM 677 O O . ALA A 1 82 ? 1.500 3.212 -39.425 1.00 47.94 82 ALA A O 1
ATOM 678 N N . LYS A 1 83 ? 1.554 5.426 -39.156 1.00 47.97 83 LYS A N 1
ATOM 679 C CA . LYS A 1 83 ? 1.047 5.781 -40.480 1.00 47.97 83 LYS A CA 1
ATOM 680 C C . LYS A 1 83 ? 1.776 7.017 -40.984 1.00 47.97 83 LYS A C 1
ATOM 682 O O . LYS A 1 83 ? 1.290 8.136 -40.891 1.00 47.97 83 LYS A O 1
ATOM 687 N N . SER A 1 84 ? 2.912 6.762 -41.613 1.00 44.72 84 SER A N 1
ATOM 688 C CA . SER A 1 84 ? 3.273 7.458 -42.842 1.00 44.72 84 SER A CA 1
ATOM 689 C C . SER A 1 84 ? 3.844 6.421 -43.807 1.00 44.72 84 SER A C 1
ATOM 691 O O . SER A 1 84 ? 5.052 6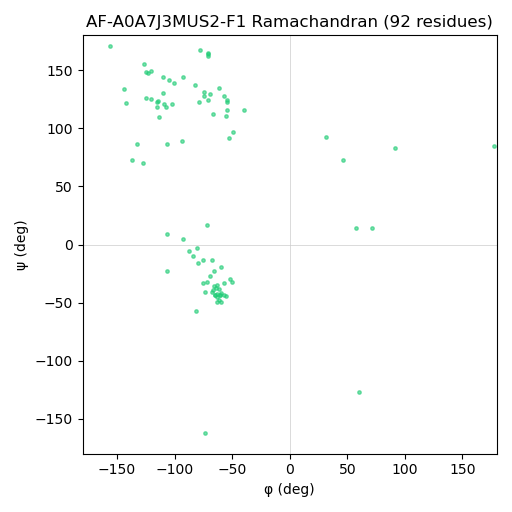.342 -44.013 1.00 44.72 84 SER A O 1
ATOM 693 N N . GLU A 1 85 ? 2.973 5.577 -44.363 1.00 48.06 85 GLU A N 1
ATOM 694 C CA . GLU A 1 85 ? 3.281 5.010 -45.675 1.00 48.06 85 GLU A CA 1
ATOM 695 C C . GLU A 1 85 ? 3.251 6.181 -46.663 1.00 48.06 85 GLU A C 1
ATOM 697 O O . GLU A 1 85 ? 2.214 6.819 -46.866 1.00 48.06 85 GLU A O 1
ATOM 702 N N . GLU A 1 86 ? 4.415 6.527 -47.210 1.00 52.25 86 GLU A N 1
ATOM 703 C CA . GLU A 1 86 ? 4.507 7.425 -48.357 1.00 52.25 86 GLU A CA 1
ATOM 704 C C . GLU A 1 86 ? 3.766 6.794 -49.548 1.00 52.25 86 GLU A C 1
ATOM 706 O O . GLU A 1 86 ? 3.956 5.609 -49.830 1.00 52.25 86 GLU A O 1
ATOM 711 N N . PRO A 1 87 ? 2.932 7.548 -50.285 1.00 44.38 87 PRO A N 1
ATOM 712 C CA . PRO A 1 87 ? 2.265 7.010 -51.457 1.00 44.38 87 PRO A CA 1
ATOM 713 C C . PRO A 1 87 ? 3.281 6.765 -52.578 1.00 44.38 87 PRO A C 1
ATOM 715 O O . PRO A 1 87 ? 4.040 7.662 -52.958 1.00 44.38 87 PRO A O 1
ATOM 718 N N . ASP A 1 88 ? 3.233 5.551 -53.126 1.00 48.88 88 ASP A N 1
ATOM 719 C CA . ASP A 1 88 ? 3.966 5.069 -54.296 1.00 48.88 88 ASP A CA 1
ATOM 720 C C . ASP A 1 88 ? 3.835 6.043 -55.485 1.00 48.88 88 ASP A C 1
ATOM 722 O O . ASP A 1 88 ? 2.855 6.061 -56.237 1.00 48.88 88 ASP A O 1
ATOM 726 N N . LYS A 1 89 ? 4.838 6.912 -55.644 1.00 47.88 89 LYS A N 1
ATOM 727 C CA . LYS A 1 89 ? 5.022 7.750 -56.829 1.00 47.88 89 LYS A CA 1
ATOM 728 C C . LYS A 1 89 ? 5.962 7.029 -57.791 1.00 47.88 89 LYS A C 1
ATOM 730 O O . LYS A 1 89 ? 7.161 7.300 -57.761 1.00 47.88 89 LYS A O 1
ATOM 735 N N . LYS A 1 90 ? 5.412 6.198 -58.687 1.00 43.03 90 LYS A N 1
ATOM 736 C CA . LYS A 1 90 ? 5.784 6.105 -60.122 1.00 43.03 90 LYS A CA 1
ATOM 737 C C . LYS A 1 90 ? 5.003 4.996 -60.845 1.00 43.03 90 LYS A C 1
ATOM 739 O O . LYS A 1 90 ? 5.505 3.915 -61.129 1.00 43.03 90 LYS A O 1
ATOM 744 N N . LYS A 1 91 ? 3.803 5.344 -61.302 1.00 48.72 91 LYS A N 1
ATOM 745 C CA . LYS A 1 91 ? 3.262 4.848 -62.576 1.00 48.72 91 LYS A CA 1
ATOM 746 C C . LYS A 1 91 ? 2.999 6.079 -63.449 1.00 48.72 91 LYS A C 1
ATOM 748 O O . LYS A 1 91 ? 2.735 7.142 -62.898 1.00 48.72 91 LYS A O 1
ATOM 753 N N . TYR A 1 92 ? 3.112 5.926 -64.769 1.00 41.78 92 TYR A N 1
ATOM 754 C CA . TYR A 1 92 ? 2.995 6.940 -65.839 1.00 41.78 92 TYR A CA 1
ATOM 755 C C . TYR A 1 92 ? 4.292 7.645 -66.286 1.00 41.78 92 TYR A C 1
ATOM 757 O O . TYR A 1 92 ? 4.572 8.779 -65.909 1.00 41.78 92 TYR A O 1
ATOM 765 N N . LYS A 1 93 ? 5.029 6.979 -67.184 1.00 43.12 93 LYS A N 1
ATOM 766 C CA . LYS A 1 93 ? 5.351 7.438 -68.555 1.00 43.12 93 LYS A CA 1
ATOM 767 C C . LYS A 1 93 ? 5.305 6.162 -69.421 1.00 43.12 93 LYS A C 1
ATOM 769 O O . LYS A 1 93 ? 5.859 5.158 -68.988 1.00 43.12 93 LYS A O 1
ATOM 774 N N . GLY A 1 94 ? 4.495 6.049 -70.472 1.00 42.44 94 GLY A N 1
ATOM 775 C CA . GLY A 1 94 ? 4.337 7.004 -71.565 1.00 42.44 94 GLY A CA 1
ATOM 776 C C . GLY A 1 94 ? 5.336 6.598 -72.629 1.00 42.44 94 GLY A C 1
ATOM 777 O O . GLY A 1 94 ? 6.513 6.956 -72.419 1.00 42.44 94 GLY A O 1
#

Radius of gyration: 23.28 Å; Cα contacts (8 Å, |Δi|>4): 71; chains: 1; bounding box: 26×32×85 Å

Nearest PDB structures (foldseek):
  6mm9-assembly1_C  TM=4.338E-01  e=5.112E+00  Rattus norvegicus
  6qky-assembly4_H  TM=2.632E-01  e=1.638E+00  Streptococcus pneumoniae
  6qky-assembly3_F  TM=2.615E-01  e=1.873E+00  Streptococcus pneumoniae

Solvent-accessible surface area (backbone atoms only — not comparable to full-atom values): 6384 Å² total; per-residue (Å²): 125,65,73,67,71,72,41,53,99,90,51,85,79,85,89,81,94,70,58,81,85,40,68,68,45,51,51,50,52,47,62,73,44,57,96,56,58,35,63,64,47,79,46,74,55,85,64,39,71,66,51,41,50,50,49,45,70,71,49,52,82,46,41,38,92,91,39,49,79,47,75,53,68,90,65,81,76,74,77,81,68,97,74,80,80,76,78,87,85,82,82,90,80,133

Foldseek 3Di:
DPVVVVADPPGDDDDDDDDLLDVVSLVVVCVVQPPHADLEAEDEFPLDPVRSVSSCVSRVVRHDVNHYYYYDRPDDDDPPDPDDPDDDPDDDDD

Secondary structure (DSSP, 8-state):
--GGGGS-TT-------S-TTSHHHHHHHHHHHTT--EEEEEE--SS-HHHHHHHHHHHGGGEEEEEEEEES--SPPP----------------

Mean predicted aligned error: 10.97 Å

pLDDT: mean 82.23, std 19.38, range [41.78, 98.31]